Protein AF-A0A7X2IER4-F1 (afdb_monomer_lite)

Radius of gyration: 31.35 Å; chains: 1; bounding box: 51×45×92 Å

Secondary structure (DSSP, 8-state):
---PPPPHHHHHHHHSPBT-EEEHHHHHHHHT--HHHHHHHHHHHHHTTSEEEEEETTEEEEEEPP-----SS--------TT---HHHHHHHHT----TT----

Foldseek 3Di:
DDPDPDDVLRLLLVQADAPDKDFLVRSCVSVVHDSVVSVVSQVVCVVVVQWDWDDDPNTIIIHGDDPPPPPPPDPPPPDDPPPPDDPVVVVVVVPDDDDPPDDDD

Structure (mmCIF, N/CA/C/O backbone):
data_AF-A0A7X2IER4-F1
#
_entry.id   AF-A0A7X2IER4-F1
#
loop_
_atom_site.group_PDB
_atom_site.id
_atom_site.type_symbol
_atom_site.label_atom_id
_atom_site.label_alt_id
_atom_site.label_comp_id
_atom_site.label_asym_id
_atom_site.label_entity_id
_atom_site.label_seq_id
_atom_site.pdbx_PDB_ins_code
_atom_site.Cartn_x
_atom_site.Cartn_y
_atom_site.Cartn_z
_atom_site.occupancy
_atom_site.B_iso_or_equiv
_atom_site.auth_seq_id
_atom_site.auth_comp_id
_atom_site.auth_asym_id
_atom_site.auth_atom_id
_atom_site.pdbx_PDB_model_num
ATOM 1 N N . MET A 1 1 ? 16.066 -17.394 20.658 1.00 52.62 1 MET A N 1
ATOM 2 C CA . MET A 1 1 ? 15.845 -16.486 19.514 1.00 52.62 1 MET A CA 1
ATOM 3 C C . MET A 1 1 ? 14.452 -15.896 19.673 1.00 52.62 1 MET A C 1
ATOM 5 O O . MET A 1 1 ? 13.495 -16.632 19.489 1.00 52.62 1 MET A O 1
ATOM 9 N N . SER A 1 2 ? 14.322 -14.642 20.124 1.00 58.53 2 SER A N 1
ATOM 10 C CA . SER A 1 2 ? 13.004 -13.993 20.212 1.00 58.53 2 SER A CA 1
ATOM 11 C C . SER A 1 2 ? 12.517 -13.682 18.807 1.00 58.53 2 SER A C 1
ATOM 13 O O . SER A 1 2 ? 13.067 -12.803 18.146 1.00 58.53 2 SER A O 1
ATOM 15 N N . GLN A 1 3 ? 11.508 -14.415 18.350 1.00 62.75 3 GLN A N 1
ATOM 16 C CA . GLN A 1 3 ? 10.739 -14.030 17.175 1.00 62.75 3 GLN A CA 1
ATOM 17 C C . GLN A 1 3 ? 9.959 -12.774 17.565 1.00 62.75 3 GLN A C 1
ATOM 19 O O . GLN A 1 3 ? 9.056 -12.822 18.396 1.00 62.75 3 GLN A O 1
ATOM 24 N N . LYS A 1 4 ? 10.404 -11.622 17.064 1.00 72.06 4 LYS A N 1
ATOM 25 C CA . LYS A 1 4 ? 9.695 -10.358 17.239 1.00 72.06 4 LYS A CA 1
ATOM 26 C C . LYS A 1 4 ? 8.430 -10.451 16.392 1.00 72.06 4 LYS A C 1
ATOM 28 O O . LYS A 1 4 ? 8.539 -10.725 15.200 1.00 72.06 4 LYS A O 1
ATOM 33 N N . GLU A 1 5 ? 7.261 -10.282 17.004 1.00 71.88 5 GLU A N 1
ATOM 34 C CA . GLU A 1 5 ? 6.004 -10.273 16.256 1.00 71.88 5 GLU A CA 1
ATOM 35 C C . GLU A 1 5 ? 6.069 -9.201 15.157 1.00 71.88 5 GLU A C 1
ATOM 37 O O . GLU A 1 5 ? 6.517 -8.078 15.438 1.00 71.88 5 GLU A O 1
ATOM 42 N N . PRO A 1 6 ? 5.669 -9.533 13.916 1.00 75.38 6 PRO A N 1
ATOM 43 C CA . PRO A 1 6 ? 5.681 -8.576 12.827 1.00 75.38 6 PRO A CA 1
ATOM 44 C C . PRO A 1 6 ? 4.725 -7.433 13.154 1.00 75.38 6 PRO A C 1
ATOM 46 O O . PRO A 1 6 ? 3.578 -7.619 13.568 1.00 75.38 6 PRO A O 1
ATOM 49 N N . THR A 1 7 ? 5.219 -6.216 12.988 1.00 86.12 7 THR A N 1
ATOM 50 C CA . THR A 1 7 ? 4.417 -5.011 13.158 1.00 86.12 7 THR A CA 1
ATOM 51 C C . THR A 1 7 ? 3.357 -4.934 12.061 1.00 86.12 7 THR A C 1
ATOM 53 O O . THR A 1 7 ? 3.555 -5.405 10.944 1.00 86.12 7 THR A O 1
ATOM 56 N N . ILE A 1 8 ? 2.234 -4.267 12.331 1.00 85.44 8 ILE A N 1
ATOM 57 C CA . ILE A 1 8 ? 1.162 -4.086 11.331 1.00 85.44 8 ILE A CA 1
ATOM 58 C C . ILE A 1 8 ? 1.691 -3.404 10.066 1.00 85.44 8 ILE A C 1
ATOM 60 O O . ILE A 1 8 ? 1.276 -3.723 8.960 1.00 85.44 8 ILE A O 1
ATOM 64 N N . SER A 1 9 ? 2.645 -2.489 10.219 1.00 85.50 9 SER A N 1
ATOM 65 C CA . SER A 1 9 ? 3.365 -1.858 9.116 1.00 85.50 9 SER A CA 1
ATOM 66 C C . SER A 1 9 ? 4.105 -2.853 8.216 1.00 85.50 9 SER A C 1
ATOM 68 O O . SER A 1 9 ? 4.132 -2.657 7.004 1.00 85.50 9 SER A O 1
ATOM 70 N N . GLU A 1 10 ? 4.696 -3.905 8.783 1.00 86.81 10 GLU A N 1
ATOM 71 C CA . GLU A 1 10 ? 5.359 -4.967 8.016 1.00 86.81 10 GLU A CA 1
ATOM 72 C C . GLU A 1 10 ? 4.318 -5.848 7.324 1.00 86.81 10 GLU A C 1
ATOM 74 O O . GLU A 1 10 ? 4.417 -6.053 6.118 1.00 86.81 10 GLU A O 1
ATOM 79 N N . MET A 1 11 ? 3.253 -6.228 8.034 1.00 88.00 11 MET A N 1
ATOM 80 C CA . MET A 1 11 ? 2.139 -6.996 7.465 1.00 88.00 11 MET A CA 1
ATOM 81 C C . MET A 1 11 ? 1.478 -6.288 6.269 1.00 88.00 11 MET A C 1
ATOM 83 O O . MET A 1 11 ? 1.219 -6.907 5.240 1.00 88.00 11 MET A O 1
ATOM 87 N N . VAL A 1 12 ? 1.255 -4.969 6.358 1.00 87.94 12 VAL A N 1
ATOM 88 C CA . VAL A 1 12 ? 0.732 -4.160 5.239 1.00 87.94 12 VAL A CA 1
ATOM 89 C C . VAL A 1 12 ? 1.661 -4.240 4.025 1.00 87.94 12 VAL A C 1
ATOM 91 O O . VAL A 1 12 ? 1.200 -4.373 2.896 1.00 87.94 12 VAL A O 1
ATOM 94 N N . MET A 1 13 ? 2.975 -4.182 4.236 1.00 87.31 13 MET A N 1
ATOM 95 C CA . MET A 1 13 ? 3.952 -4.242 3.146 1.00 87.31 13 MET A CA 1
ATOM 96 C C . MET A 1 13 ? 4.109 -5.646 2.550 1.00 87.31 13 MET A C 1
ATOM 98 O O . MET A 1 13 ? 4.525 -5.752 1.392 1.00 87.31 13 MET A O 1
ATOM 102 N N . GLU A 1 14 ? 3.818 -6.695 3.319 1.00 88.06 14 GLU A N 1
ATOM 103 C CA . GLU A 1 14 ? 3.814 -8.089 2.864 1.00 88.06 14 GLU A CA 1
ATOM 104 C C . GLU A 1 14 ? 2.584 -8.414 2.019 1.00 88.06 14 GLU A C 1
ATOM 106 O O . GLU A 1 14 ? 2.721 -9.061 0.985 1.00 88.06 14 GLU A O 1
ATOM 111 N N . VAL A 1 15 ? 1.404 -7.921 2.410 1.00 89.38 15 VAL A N 1
ATOM 112 C CA . VAL A 1 15 ? 0.151 -8.223 1.701 1.00 89.38 15 VAL A CA 1
ATOM 113 C C . VAL A 1 15 ? -0.004 -7.438 0.395 1.00 89.38 15 VAL A C 1
ATOM 115 O O . VAL A 1 15 ? -0.729 -7.854 -0.505 1.00 89.38 15 VAL A O 1
ATOM 118 N N . MET A 1 16 ? 0.668 -6.289 0.279 1.00 89.12 16 MET A N 1
ATOM 119 C CA . MET A 1 16 ? 0.592 -5.441 -0.907 1.00 89.12 16 MET A CA 1
ATOM 120 C C . MET A 1 16 ? 1.540 -5.912 -2.010 1.00 89.12 16 MET A C 1
ATOM 122 O O . MET A 1 16 ? 2.770 -5.886 -1.861 1.00 89.12 16 MET A O 1
ATOM 126 N N . GLU A 1 17 ? 0.970 -6.209 -3.175 1.00 86.81 17 GLU A N 1
ATOM 127 C CA . GLU A 1 17 ? 1.754 -6.459 -4.377 1.00 86.81 17 GLU A CA 1
ATOM 128 C C . GLU A 1 17 ? 2.383 -5.162 -4.924 1.00 86.81 17 GLU A C 1
ATOM 130 O O . GLU A 1 17 ? 1.746 -4.099 -4.953 1.00 86.81 17 GLU A O 1
ATOM 135 N N . PRO A 1 18 ? 3.651 -5.211 -5.369 1.00 85.62 18 PRO A N 1
ATOM 136 C CA . PRO A 1 18 ? 4.301 -4.073 -6.003 1.00 85.62 18 PRO A CA 1
ATOM 137 C C . PRO A 1 18 ? 3.601 -3.707 -7.317 1.00 85.62 18 PRO A C 1
ATOM 139 O O . PRO A 1 18 ? 3.357 -4.561 -8.159 1.00 85.62 18 PRO A O 1
ATOM 142 N N . GLY A 1 19 ? 3.318 -2.418 -7.522 1.00 82.12 19 GLY A N 1
ATOM 143 C CA . GLY A 1 19 ? 2.665 -1.937 -8.745 1.00 82.12 19 GLY A CA 1
ATOM 144 C C . GLY A 1 19 ? 1.131 -1.971 -8.718 1.00 82.12 19 GLY A C 1
ATOM 145 O O . GLY A 1 19 ? 0.510 -1.275 -9.522 1.00 82.12 19 GLY A O 1
ATOM 146 N N . THR A 1 20 ? 0.512 -2.645 -7.749 1.00 88.56 20 THR A N 1
ATOM 147 C CA . THR A 1 20 ? -0.951 -2.700 -7.604 1.00 88.56 20 THR A CA 1
ATOM 148 C C . THR A 1 20 ? -1.453 -1.605 -6.659 1.00 88.56 20 THR A C 1
ATOM 150 O O . THR A 1 20 ? -0.842 -1.313 -5.628 1.00 88.56 20 THR A O 1
ATOM 153 N N . TRP A 1 21 ? -2.557 -0.953 -7.033 1.00 90.12 21 TRP A N 1
ATOM 154 C CA . TRP A 1 21 ? -3.216 0.050 -6.197 1.00 90.12 21 TRP A CA 1
ATOM 155 C C . TRP A 1 21 ? -4.263 -0.615 -5.311 1.00 90.12 21 TRP A C 1
ATOM 157 O O . TRP A 1 21 ? -5.164 -1.269 -5.824 1.00 90.12 21 TRP A O 1
ATOM 167 N N . TYR A 1 22 ? -4.176 -0.373 -4.007 1.00 92.44 22 TYR A N 1
ATOM 168 C CA . TYR A 1 22 ? -5.122 -0.870 -3.013 1.00 92.44 22 TYR A CA 1
ATOM 169 C C . TYR A 1 22 ? -5.785 0.288 -2.282 1.00 92.44 22 TYR A C 1
ATOM 171 O O . TYR A 1 22 ? -5.170 1.320 -2.009 1.00 92.44 22 TYR A O 1
ATOM 179 N N . THR A 1 23 ? -7.040 0.119 -1.912 1.00 91.69 23 THR A N 1
ATOM 180 C CA . THR A 1 23 ? -7.711 0.982 -0.946 1.00 91.69 23 THR A CA 1
ATOM 181 C C . THR A 1 23 ? -7.346 0.573 0.478 1.00 91.69 23 THR A C 1
ATOM 183 O O . THR A 1 23 ? -6.974 -0.565 0.758 1.00 91.69 23 THR A O 1
ATOM 186 N N . THR A 1 24 ? -7.476 1.505 1.424 1.00 89.31 24 THR A N 1
ATOM 187 C CA . THR A 1 24 ? -7.237 1.202 2.845 1.00 89.31 24 THR A CA 1
ATOM 188 C C . THR A 1 24 ? -8.174 0.108 3.369 1.00 89.31 24 THR A C 1
ATOM 190 O O . THR A 1 24 ? -7.783 -0.639 4.258 1.00 89.31 24 THR A O 1
ATOM 193 N N . HIS A 1 25 ? -9.389 0.001 2.822 1.00 89.31 25 HIS A N 1
ATOM 194 C CA . HIS A 1 25 ? -10.356 -1.029 3.206 1.00 89.31 25 HIS A CA 1
ATOM 195 C C . HIS A 1 25 ? -9.961 -2.410 2.682 1.00 89.31 25 HIS A C 1
ATOM 197 O O . HIS A 1 25 ? -9.956 -3.349 3.458 1.00 89.31 25 HIS A O 1
ATOM 203 N N . GLU A 1 26 ? -9.505 -2.526 1.433 1.00 91.44 26 GLU A N 1
ATOM 204 C CA . GLU A 1 26 ? -9.026 -3.814 0.905 1.00 91.44 26 GLU A CA 1
ATOM 205 C C . GLU A 1 26 ? -7.835 -4.351 1.708 1.00 91.44 26 GLU A C 1
ATOM 207 O O . GLU A 1 26 ? -7.779 -5.535 2.020 1.00 91.44 26 GLU A O 1
ATOM 212 N N . ILE A 1 27 ? -6.899 -3.483 2.108 1.00 90.69 27 ILE A N 1
ATOM 213 C CA . ILE A 1 27 ? -5.771 -3.882 2.968 1.00 90.69 27 ILE A CA 1
ATOM 214 C C . ILE A 1 27 ? -6.270 -4.344 4.346 1.00 90.69 27 ILE A C 1
ATOM 216 O O . ILE A 1 27 ? -5.737 -5.296 4.912 1.00 90.69 27 ILE A O 1
ATOM 220 N N . ALA A 1 28 ? -7.277 -3.664 4.893 1.00 90.94 28 ALA A N 1
ATOM 221 C CA . ALA A 1 28 ? -7.893 -4.013 6.168 1.00 90.94 28 ALA A CA 1
ATOM 222 C C . ALA A 1 28 ? -8.588 -5.382 6.110 1.00 90.94 28 ALA A C 1
ATOM 224 O O . ALA A 1 28 ? -8.357 -6.213 6.988 1.00 90.94 28 ALA A O 1
ATOM 225 N N . ASP A 1 29 ? -9.332 -5.642 5.035 1.00 92.19 29 ASP A N 1
ATOM 226 C CA . ASP A 1 29 ? -10.008 -6.915 4.784 1.00 92.19 29 ASP A CA 1
ATOM 227 C C . ASP A 1 29 ? -9.004 -8.063 4.615 1.00 92.19 29 ASP A C 1
ATOM 229 O O . ASP A 1 29 ? -9.172 -9.125 5.211 1.00 92.19 29 ASP A O 1
ATOM 233 N N . LEU A 1 30 ? -7.915 -7.838 3.869 1.00 90.38 30 LEU A N 1
ATOM 234 C CA . LEU A 1 30 ? -6.856 -8.834 3.665 1.00 90.38 30 LEU A CA 1
ATOM 235 C C . LEU A 1 30 ? -6.126 -9.207 4.961 1.00 90.38 30 LEU A C 1
ATOM 237 O O . LEU A 1 30 ? -5.692 -10.346 5.121 1.00 90.38 30 LEU A O 1
ATOM 241 N N . LEU A 1 31 ? -5.977 -8.252 5.880 1.00 89.44 31 LEU A N 1
ATOM 242 C CA . LEU A 1 31 ? -5.310 -8.468 7.164 1.00 89.44 31 LEU A CA 1
ATOM 243 C C . LEU A 1 31 ? -6.277 -8.894 8.279 1.00 89.44 31 LEU A C 1
ATOM 245 O O . LEU A 1 31 ? -5.821 -9.279 9.354 1.00 89.44 31 LEU A O 1
ATOM 249 N N . GLY A 1 32 ? -7.593 -8.807 8.059 1.00 89.25 32 GLY A N 1
ATOM 250 C CA . GLY A 1 32 ? -8.603 -9.021 9.099 1.00 89.25 32 GLY A CA 1
ATOM 251 C C . GLY A 1 32 ? -8.513 -8.002 10.242 1.00 89.25 32 GLY A C 1
ATOM 252 O O . GLY A 1 32 ? -8.798 -8.328 11.393 1.00 89.25 32 GLY A O 1
ATOM 253 N N . VAL A 1 33 ? -8.065 -6.777 9.948 1.00 88.75 33 VAL A N 1
ATOM 254 C CA . VAL A 1 33 ? -7.845 -5.708 10.934 1.00 88.75 33 VAL A CA 1
ATOM 255 C C . VAL A 1 33 ? -8.797 -4.553 10.656 1.00 88.75 33 VAL A C 1
ATOM 257 O O . VAL A 1 33 ? -9.141 -4.273 9.519 1.00 88.75 33 VAL A O 1
ATOM 260 N N . GLU A 1 34 ? -9.190 -3.827 11.696 1.00 88.31 34 GLU A N 1
ATOM 261 C CA . GLU A 1 34 ? -10.025 -2.638 11.558 1.00 88.31 34 GLU A CA 1
ATOM 262 C C . GLU A 1 34 ? -9.370 -1.549 10.681 1.00 88.31 34 GLU A C 1
ATOM 264 O O . GLU A 1 34 ? -8.195 -1.193 10.853 1.00 88.31 34 GLU A O 1
ATOM 269 N N . ALA A 1 35 ? -10.153 -0.978 9.760 1.00 86.25 35 ALA A N 1
ATOM 270 C CA . ALA A 1 35 ? -9.675 -0.016 8.767 1.00 86.25 35 ALA A CA 1
ATOM 271 C C . ALA A 1 35 ? -9.019 1.233 9.383 1.00 86.25 35 ALA A C 1
ATOM 273 O O . ALA A 1 35 ? -8.035 1.740 8.841 1.00 86.25 35 ALA A O 1
ATOM 274 N N . ASP A 1 36 ? -9.499 1.695 10.538 1.00 87.69 36 ASP A N 1
ATOM 275 C CA . ASP A 1 36 ? -8.937 2.850 11.249 1.00 87.69 36 ASP A CA 1
ATOM 276 C C . ASP A 1 36 ? -7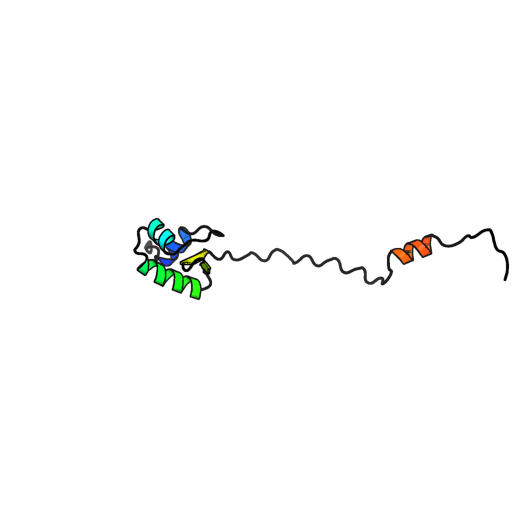.502 2.604 11.728 1.00 87.69 36 ASP A C 1
ATOM 278 O O . ASP A 1 36 ? -6.639 3.493 11.679 1.00 87.69 36 ASP A O 1
ATOM 282 N N . ARG A 1 37 ? -7.212 1.371 12.154 1.00 86.25 37 ARG A N 1
ATOM 283 C CA . ARG A 1 37 ? -5.873 0.970 12.589 1.00 86.25 37 ARG A CA 1
ATOM 284 C C . ARG A 1 37 ? -4.918 0.926 11.400 1.00 86.25 37 ARG A C 1
ATOM 286 O O . ARG A 1 37 ? -3.800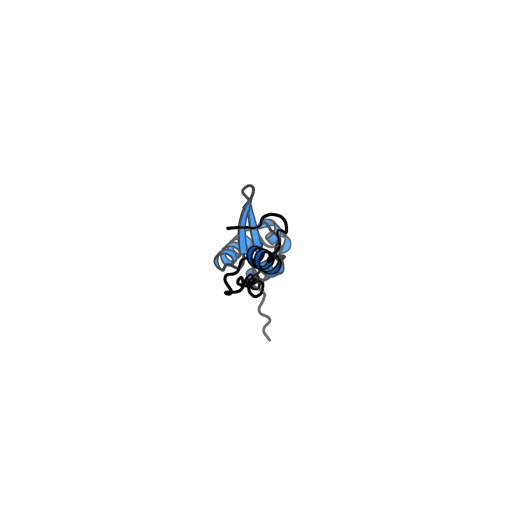 1.431 11.510 1.00 86.25 37 ARG A O 1
ATOM 293 N N . ILE A 1 38 ? -5.374 0.401 10.262 1.00 89.69 38 ILE A N 1
ATOM 294 C CA . ILE A 1 38 ? -4.607 0.380 9.009 1.00 89.69 38 ILE A CA 1
ATOM 295 C C . ILE A 1 38 ? -4.371 1.794 8.484 1.00 89.69 38 ILE A C 1
ATOM 297 O O . ILE A 1 38 ? -3.249 2.118 8.100 1.00 89.69 38 ILE A O 1
ATOM 301 N N . PHE A 1 39 ? -5.368 2.678 8.540 1.00 88.88 39 PHE A N 1
ATOM 302 C CA . PHE A 1 39 ? -5.247 4.047 8.040 1.00 88.88 39 PHE A CA 1
ATOM 303 C C . PHE A 1 39 ? -4.085 4.815 8.686 1.00 88.88 39 PHE A C 1
ATOM 305 O O . PHE A 1 39 ? -3.302 5.470 7.991 1.00 88.88 39 PHE A O 1
ATOM 312 N N . ARG A 1 40 ? -3.923 4.702 10.013 1.00 87.69 40 ARG A N 1
ATOM 313 C CA . ARG A 1 40 ? -2.806 5.338 10.734 1.00 87.69 40 ARG A CA 1
ATOM 314 C C . ARG A 1 40 ? -1.449 4.800 10.276 1.00 87.69 40 ARG A C 1
ATOM 316 O O . ARG A 1 40 ? -0.521 5.587 10.098 1.00 87.69 40 ARG A O 1
ATOM 323 N N . GLN A 1 41 ? -1.350 3.490 10.053 1.00 89.50 41 GLN A N 1
ATOM 324 C CA . GLN A 1 41 ? -0.112 2.842 9.612 1.00 89.50 41 GLN A CA 1
ATOM 325 C C . GLN A 1 41 ? 0.226 3.183 8.162 1.00 89.50 41 GLN A C 1
ATOM 327 O O . GLN A 1 41 ? 1.359 3.543 7.860 1.00 89.50 41 GLN A O 1
ATOM 332 N N . VAL A 1 42 ? -0.768 3.175 7.276 1.00 88.69 42 VAL A N 1
ATOM 333 C CA . VAL A 1 42 ? -0.618 3.589 5.877 1.00 88.69 42 VAL A CA 1
ATOM 334 C C . VAL A 1 42 ? -0.131 5.037 5.790 1.00 88.69 42 VAL A C 1
ATOM 336 O O . VAL A 1 42 ? 0.792 5.328 5.034 1.00 88.69 42 VAL A O 1
ATOM 339 N N . LYS A 1 43 ? -0.679 5.942 6.611 1.00 88.81 43 LYS A N 1
ATOM 340 C CA . LYS A 1 43 ? -0.234 7.342 6.666 1.00 88.81 43 LYS A CA 1
ATOM 341 C C . LYS A 1 43 ? 1.212 7.482 7.163 1.00 88.81 43 LYS A C 1
ATOM 343 O O . LYS A 1 43 ? 1.930 8.358 6.684 1.00 88.81 43 LYS A O 1
ATOM 348 N N . ALA A 1 44 ? 1.645 6.636 8.100 1.00 88.94 44 ALA A N 1
ATOM 349 C CA . ALA A 1 44 ? 3.038 6.593 8.547 1.00 88.94 44 ALA A CA 1
ATOM 350 C C . ALA A 1 44 ? 3.973 6.079 7.435 1.00 88.94 44 ALA A C 1
ATOM 352 O O . ALA A 1 44 ? 4.970 6.724 7.130 1.00 88.94 44 ALA A O 1
ATOM 353 N N . LEU A 1 45 ? 3.601 4.991 6.754 1.00 88.31 45 LEU A N 1
ATOM 354 C CA . LEU A 1 45 ? 4.369 4.415 5.643 1.00 88.31 45 LEU A CA 1
ATOM 355 C C . LEU A 1 45 ? 4.479 5.353 4.427 1.00 88.31 45 LEU A C 1
ATOM 357 O O . LEU A 1 45 ? 5.492 5.355 3.728 1.00 88.31 45 LEU A O 1
ATOM 361 N N . GLU A 1 46 ? 3.450 6.160 4.174 1.00 87.69 46 GLU A N 1
ATOM 362 C CA . GLU A 1 46 ? 3.467 7.209 3.150 1.00 87.69 46 GLU A CA 1
ATOM 363 C C . GLU A 1 46 ? 4.439 8.339 3.521 1.00 87.69 46 GLU A C 1
A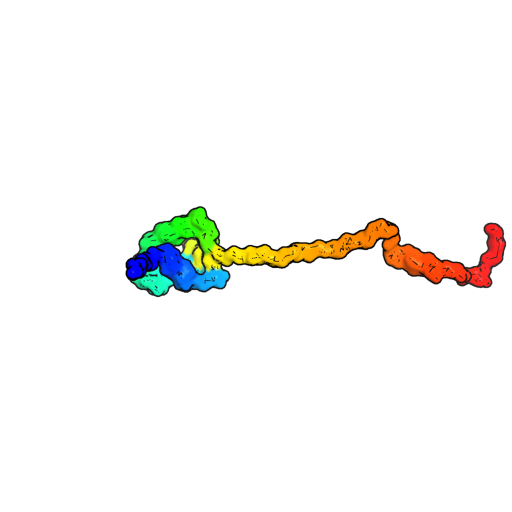TOM 365 O O . GLU A 1 46 ? 5.221 8.779 2.679 1.00 87.69 46 GLU A O 1
ATOM 370 N N . LYS A 1 47 ? 4.465 8.756 4.797 1.00 87.88 47 LYS A N 1
ATOM 371 C CA . LYS A 1 47 ? 5.442 9.735 5.306 1.00 87.88 47 LYS A CA 1
ATOM 372 C C . LYS A 1 47 ? 6.879 9.216 5.188 1.00 87.88 47 LYS A C 1
ATOM 374 O O . LYS A 1 47 ? 7.775 9.978 4.834 1.00 87.88 47 LYS A O 1
ATOM 379 N N . ASP A 1 48 ? 7.071 7.918 5.399 1.00 86.50 48 ASP A N 1
ATOM 380 C CA . ASP A 1 48 ? 8.356 7.230 5.238 1.00 86.50 48 ASP A CA 1
ATOM 381 C C . ASP A 1 48 ? 8.711 6.938 3.767 1.00 86.50 48 ASP A C 1
ATOM 383 O O . ASP A 1 48 ? 9.671 6.219 3.489 1.00 86.50 48 ASP A O 1
ATOM 387 N N . CYS A 1 49 ? 7.951 7.476 2.803 1.00 83.56 49 CYS A N 1
ATOM 388 C CA . CYS A 1 49 ? 8.173 7.307 1.365 1.00 83.56 49 CYS A CA 1
ATOM 389 C C . CYS A 1 49 ? 8.121 5.850 0.862 1.00 83.56 49 CYS A C 1
ATOM 391 O O . CYS A 1 49 ? 8.584 5.583 -0.252 1.00 83.56 49 CYS A O 1
ATOM 393 N N . LYS A 1 50 ? 7.559 4.913 1.640 1.00 85.75 50 LYS A N 1
ATOM 394 C CA . LYS A 1 50 ? 7.423 3.490 1.270 1.00 85.75 50 LYS A CA 1
ATOM 395 C C . LYS A 1 50 ? 6.182 3.212 0.422 1.00 85.75 50 LYS A C 1
ATOM 397 O O . LYS A 1 50 ? 6.160 2.240 -0.332 1.00 85.75 50 LYS A O 1
ATOM 402 N N . LEU A 1 51 ? 5.165 4.063 0.533 1.00 89.50 51 LEU A N 1
ATOM 403 C CA . LEU A 1 51 ? 3.921 3.978 -0.228 1.00 89.50 51 LEU A CA 1
ATOM 404 C C . LEU A 1 51 ? 3.712 5.245 -1.060 1.00 89.50 51 LEU A C 1
ATOM 406 O O . LEU A 1 51 ? 4.018 6.347 -0.611 1.00 89.50 51 LEU A O 1
ATOM 410 N N . ASN A 1 52 ? 3.141 5.080 -2.250 1.00 88.19 52 ASN A N 1
ATOM 411 C CA . ASN A 1 52 ? 2.610 6.170 -3.059 1.00 88.19 52 ASN A CA 1
ATOM 412 C C . ASN A 1 52 ? 1.113 6.307 -2.776 1.00 88.19 52 ASN A C 1
ATOM 414 O O . ASN A 1 52 ? 0.371 5.343 -2.958 1.00 88.19 52 ASN A O 1
ATOM 418 N N . GLY A 1 53 ? 0.668 7.488 -2.351 1.00 89.12 53 GLY A N 1
ATOM 419 C CA . GLY A 1 53 ? -0.747 7.799 -2.155 1.00 89.12 53 GLY A CA 1
ATOM 420 C C . GLY A 1 53 ? -1.350 8.519 -3.361 1.00 89.12 53 GLY A C 1
ATOM 421 O O . GLY A 1 53 ? -0.735 9.418 -3.932 1.00 89.12 53 GLY A O 1
ATOM 422 N N . ARG A 1 54 ? -2.578 8.156 -3.740 1.00 88.94 54 ARG A N 1
ATOM 423 C CA . ARG A 1 54 ? -3.383 8.884 -4.730 1.00 88.94 54 ARG A CA 1
ATOM 424 C C . ARG A 1 54 ? -4.849 8.883 -4.314 1.00 88.94 54 ARG A C 1
ATOM 426 O O . ARG A 1 54 ? -5.354 7.888 -3.807 1.00 88.94 54 ARG A O 1
ATOM 433 N N . ASN A 1 55 ? -5.549 9.983 -4.572 1.00 89.06 55 ASN A N 1
ATOM 434 C CA . ASN A 1 55 ? -7.003 10.027 -4.437 1.00 89.06 55 ASN A CA 1
ATOM 435 C C . ASN A 1 55 ? -7.659 9.687 -5.780 1.00 89.06 55 ASN A C 1
ATOM 437 O O . ASN A 1 55 ? -7.316 10.279 -6.805 1.00 89.06 55 ASN A O 1
ATOM 441 N N . TYR A 1 56 ? -8.606 8.752 -5.771 1.00 86.12 56 TYR A N 1
ATOM 442 C CA . TYR A 1 56 ? -9.391 8.352 -6.937 1.00 86.12 56 TYR A CA 1
ATOM 443 C C . TYR A 1 56 ? -10.857 8.180 -6.533 1.00 86.12 56 TYR A C 1
ATOM 445 O O . TYR A 1 56 ? -11.155 7.464 -5.580 1.00 86.12 56 TYR A O 1
ATOM 453 N N . ASN A 1 57 ? -11.775 8.872 -7.218 1.00 87.25 57 ASN A N 1
ATOM 454 C CA . ASN A 1 57 ? -13.217 8.870 -6.920 1.0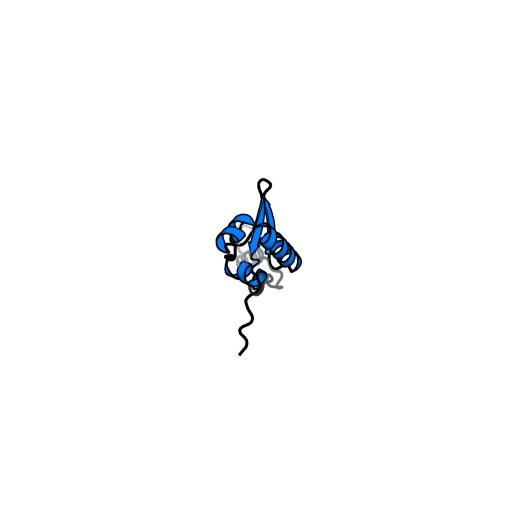0 87.25 57 ASN A CA 1
ATOM 455 C C . ASN A 1 57 ? -13.549 9.085 -5.426 1.00 87.25 57 ASN A C 1
ATOM 457 O O . ASN A 1 57 ? -14.385 8.390 -4.854 1.00 87.25 57 ASN A O 1
ATOM 461 N N . GLY A 1 58 ? -12.849 10.016 -4.767 1.00 85.12 58 GLY A N 1
ATOM 462 C CA . GLY A 1 58 ? -13.037 10.319 -3.340 1.00 85.12 58 GLY A CA 1
ATOM 463 C C . GLY A 1 58 ? -12.459 9.281 -2.370 1.00 85.12 58 GLY A C 1
ATOM 464 O O . GLY A 1 58 ? -12.540 9.474 -1.161 1.00 85.12 58 GLY A O 1
ATOM 465 N N . ARG A 1 59 ? -11.840 8.204 -2.869 1.00 83.50 59 ARG A N 1
ATOM 466 C CA . ARG A 1 59 ? -11.177 7.175 -2.062 1.00 83.50 59 ARG A CA 1
ATOM 467 C C . ARG A 1 59 ? -9.666 7.349 -2.100 1.00 83.50 59 ARG A C 1
ATOM 469 O O . ARG A 1 59 ? -9.092 7.678 -3.140 1.00 83.50 59 ARG A O 1
ATOM 476 N N . LYS A 1 60 ? -9.017 7.092 -0.965 1.00 84.88 60 LYS A N 1
ATOM 477 C CA . LYS A 1 60 ? -7.559 7.056 -0.877 1.00 84.88 60 LYS A CA 1
ATOM 478 C C . LYS A 1 60 ? -7.061 5.680 -1.306 1.00 84.88 60 LYS A C 1
ATOM 480 O O . LYS A 1 60 ? -7.395 4.672 -0.685 1.00 84.88 60 LYS A O 1
ATOM 485 N N . MET A 1 61 ? -6.268 5.666 -2.365 1.00 90.94 61 MET A N 1
ATOM 486 C CA . MET A 1 61 ? -5.568 4.491 -2.858 1.00 90.94 61 MET A CA 1
ATOM 487 C C . MET A 1 61 ? -4.086 4.615 -2.535 1.00 90.94 61 MET A C 1
ATOM 489 O O . MET A 1 61 ? -3.512 5.707 -2.568 1.00 90.94 61 MET A O 1
ATOM 493 N N . VAL A 1 62 ? -3.469 3.485 -2.232 1.00 91.56 62 VAL A N 1
ATOM 494 C CA . VAL A 1 62 ? -2.050 3.376 -1.941 1.00 91.56 62 VAL A CA 1
ATOM 495 C C . VAL A 1 62 ? -1.424 2.254 -2.745 1.00 91.56 62 VAL A C 1
ATOM 497 O O . VAL A 1 62 ? -2.031 1.213 -2.978 1.00 91.56 62 VAL A O 1
ATOM 500 N N . GLN A 1 63 ? -0.196 2.483 -3.178 1.00 91.75 63 GLN A N 1
ATOM 501 C CA . GLN A 1 63 ? 0.597 1.528 -3.934 1.00 91.75 63 GLN A CA 1
ATOM 502 C C . GLN A 1 63 ? 1.958 1.390 -3.265 1.00 91.75 63 GLN A C 1
ATOM 504 O O . GLN A 1 63 ? 2.565 2.383 -2.854 1.00 91.75 63 GLN A O 1
ATOM 509 N N . LYS A 1 64 ? 2.463 0.160 -3.183 1.00 90.31 64 LYS A N 1
ATOM 510 C CA . LYS A 1 64 ? 3.814 -0.107 -2.691 1.00 90.31 64 LYS A CA 1
ATOM 511 C C . LYS A 1 64 ? 4.842 0.516 -3.631 1.00 90.31 64 LYS A C 1
ATOM 513 O O . LYS A 1 64 ? 4.861 0.214 -4.826 1.00 90.31 64 LYS A O 1
ATOM 518 N N . ARG A 1 65 ? 5.704 1.387 -3.099 1.00 82.44 65 ARG A N 1
ATOM 519 C CA . ARG A 1 65 ? 6.765 2.009 -3.889 1.00 82.44 65 ARG A CA 1
ATOM 520 C C . ARG A 1 65 ? 7.855 0.976 -4.136 1.00 82.44 65 ARG A C 1
ATOM 522 O O . ARG A 1 65 ? 8.506 0.506 -3.207 1.00 82.44 65 ARG A O 1
ATOM 529 N N . VAL A 1 66 ? 8.067 0.639 -5.400 1.00 74.12 66 VAL A N 1
ATOM 530 C CA . VAL A 1 66 ? 9.232 -0.140 -5.815 1.00 74.12 66 VAL A CA 1
ATOM 531 C C . VAL A 1 66 ? 10.369 0.8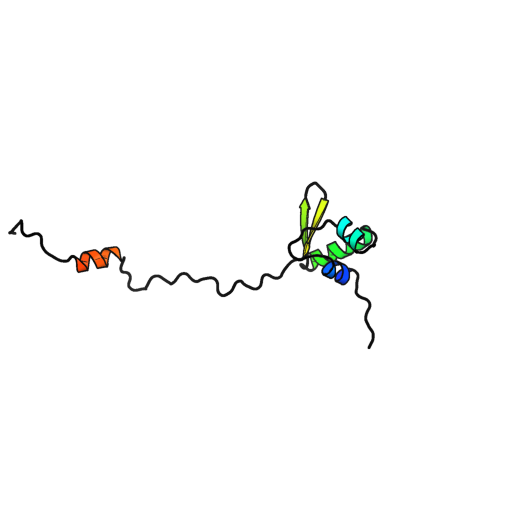48 -6.020 1.00 74.12 66 VAL A C 1
ATOM 533 O O . VAL A 1 66 ? 10.225 1.816 -6.770 1.00 74.12 66 VAL A O 1
ATOM 536 N N . ALA A 1 67 ? 11.494 0.639 -5.337 1.00 65.69 67 ALA A N 1
ATOM 537 C CA . ALA A 1 67 ? 12.721 1.319 -5.711 1.00 65.69 67 ALA A CA 1
ATOM 538 C C . ALA A 1 67 ? 13.051 0.863 -7.135 1.00 65.69 67 ALA A C 1
ATOM 540 O O . ALA A 1 67 ? 13.457 -0.280 -7.338 1.00 65.69 67 ALA A O 1
ATOM 541 N N . HIS A 1 68 ? 12.810 1.718 -8.131 1.00 57.69 68 HIS A N 1
ATOM 542 C CA . HIS A 1 68 ? 13.334 1.471 -9.464 1.00 57.69 68 HIS A CA 1
ATOM 543 C C 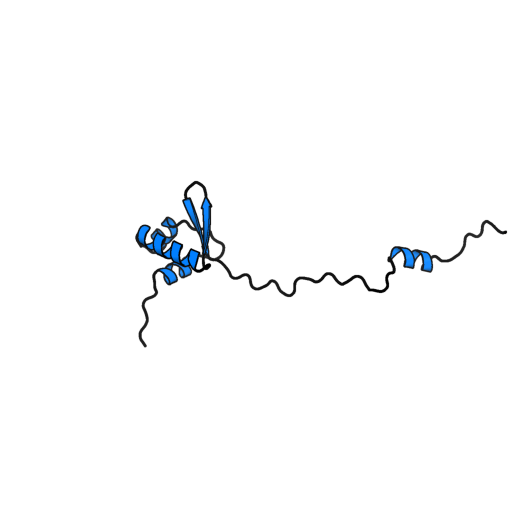. HIS A 1 68 ? 14.848 1.349 -9.309 1.00 57.69 68 HIS A C 1
ATOM 545 O O . HIS A 1 68 ? 15.517 2.326 -8.966 1.00 57.69 68 HIS A O 1
ATOM 551 N N . ALA A 1 69 ? 15.381 0.144 -9.522 1.00 54.22 69 ALA A N 1
ATOM 552 C CA . ALA A 1 69 ? 16.795 -0.001 -9.803 1.00 54.22 69 ALA A CA 1
ATOM 553 C C . ALA A 1 69 ? 17.087 0.959 -10.959 1.00 54.22 69 ALA A C 1
ATOM 555 O O . ALA A 1 69 ? 16.377 0.933 -11.969 1.00 54.22 69 ALA A O 1
ATOM 556 N N . VAL A 1 70 ? 18.045 1.867 -10.759 1.00 54.59 70 VAL A N 1
ATOM 557 C CA . VAL A 1 70 ? 18.485 2.819 -11.783 1.00 54.59 70 VAL A CA 1
ATOM 558 C C . VAL A 1 70 ? 18.687 2.016 -13.062 1.00 54.59 70 VAL A C 1
ATOM 560 O O . VAL A 1 70 ? 19.453 1.053 -13.060 1.00 54.59 70 VAL A O 1
ATOM 563 N N . ALA A 1 71 ? 17.902 2.330 -14.092 1.00 54.94 71 ALA A N 1
ATOM 564 C CA . ALA A 1 71 ? 17.830 1.561 -15.325 1.00 54.94 71 ALA A CA 1
ATOM 565 C C . ALA A 1 71 ? 19.154 1.678 -16.091 1.00 54.94 71 ALA A C 1
ATOM 567 O O . ALA A 1 71 ? 19.262 2.478 -17.010 1.00 54.94 71 ALA A O 1
ATOM 568 N N . GLY A 1 72 ? 20.165 0.913 -15.669 1.00 62.09 72 GLY A N 1
ATOM 569 C CA . GLY A 1 72 ? 21.511 0.920 -16.232 1.00 62.09 72 GLY A CA 1
ATOM 570 C C . GLY A 1 72 ? 22.139 2.318 -16.336 1.00 62.09 72 GLY A C 1
ATOM 571 O O . GLY A 1 72 ? 21.604 3.308 -15.831 1.00 62.09 72 GLY A O 1
ATOM 572 N N . PRO A 1 73 ? 23.302 2.439 -16.992 1.00 62.94 73 PRO A N 1
ATOM 573 C CA . PRO A 1 73 ? 23.703 3.728 -17.525 1.00 62.94 73 PRO A CA 1
ATOM 574 C C . PRO A 1 73 ? 22.616 4.170 -18.509 1.00 62.94 73 PRO A C 1
ATOM 576 O O . PRO A 1 73 ? 22.285 3.428 -19.438 1.00 62.94 73 PRO A O 1
ATOM 579 N N . ALA A 1 74 ? 22.057 5.366 -18.301 1.00 60.28 74 ALA A N 1
ATOM 580 C CA . ALA A 1 74 ? 21.254 6.028 -19.319 1.00 60.28 74 ALA A CA 1
ATOM 581 C C . ALA A 1 74 ? 22.022 5.908 -20.636 1.00 60.28 74 ALA A C 1
ATOM 583 O O . ALA A 1 74 ? 23.201 6.266 -20.671 1.00 60.28 74 ALA A O 1
ATOM 584 N N . TYR A 1 75 ? 21.396 5.331 -21.665 1.00 53.41 75 TYR A N 1
ATOM 585 C CA . TYR A 1 75 ? 21.990 5.238 -22.991 1.00 53.41 75 TYR A CA 1
ATOM 586 C C . TYR A 1 75 ? 22.464 6.639 -23.377 1.00 53.41 75 TYR A C 1
ATOM 588 O O . TYR A 1 75 ? 21.660 7.513 -23.699 1.00 53.41 75 TYR A O 1
ATOM 596 N N . LEU A 1 76 ? 23.771 6.869 -23.256 1.00 61.34 76 LEU A N 1
ATOM 597 C CA . LEU A 1 76 ? 24.418 8.033 -23.818 1.00 61.34 76 LEU A CA 1
ATOM 598 C C . LEU A 1 76 ? 24.356 7.771 -25.317 1.00 61.34 76 LEU A C 1
ATOM 600 O O . LEU A 1 76 ? 25.006 6.821 -25.769 1.00 61.34 76 LEU A O 1
ATOM 604 N N . PRO A 1 77 ? 23.555 8.529 -26.090 1.00 61.56 77 PRO A N 1
ATOM 605 C CA . PRO A 1 77 ? 23.636 8.413 -27.532 1.00 61.56 77 PRO A CA 1
ATOM 606 C C . PRO A 1 77 ? 25.108 8.591 -27.903 1.00 61.56 77 PRO A C 1
ATOM 608 O O . PRO A 1 77 ? 25.757 9.474 -27.326 1.00 61.56 77 PRO A O 1
ATOM 611 N N . PRO A 1 78 ? 25.664 7.745 -28.791 1.00 60.06 78 PRO A N 1
ATOM 612 C CA . PRO A 1 78 ? 27.045 7.891 -29.205 1.00 60.06 78 PRO A CA 1
ATOM 613 C C . PRO A 1 78 ? 27.221 9.340 -29.638 1.00 60.06 78 PRO A C 1
ATOM 615 O O . PRO A 1 78 ? 26.523 9.816 -30.539 1.00 60.06 78 PRO A O 1
ATOM 618 N N . LEU A 1 79 ? 28.086 10.060 -28.916 1.00 60.72 79 LEU A N 1
ATOM 619 C CA . LEU A 1 79 ? 28.498 11.399 -29.292 1.00 60.72 79 LEU A CA 1
ATOM 620 C C . LEU A 1 79 ? 28.899 11.283 -30.756 1.00 60.72 79 LEU A C 1
ATOM 622 O O . LEU A 1 79 ? 29.803 10.511 -31.086 1.00 60.72 79 LEU A O 1
ATOM 626 N N . LYS A 1 80 ? 28.156 11.975 -31.629 1.00 60.28 80 LYS A N 1
ATOM 627 C CA . LYS A 1 80 ? 28.500 12.102 -33.046 1.00 60.28 80 LYS A CA 1
ATOM 628 C C . LYS A 1 80 ? 30.015 12.307 -33.116 1.00 60.28 80 LYS A C 1
ATOM 630 O O . LYS A 1 80 ? 30.519 13.105 -32.318 1.00 60.28 80 LYS A O 1
ATOM 635 N N . PRO A 1 81 ? 30.745 11.587 -33.982 1.00 52.59 81 PRO A N 1
ATOM 636 C CA . PRO A 1 81 ? 32.188 11.712 -34.009 1.00 52.59 81 PRO A CA 1
ATOM 637 C C . PRO A 1 81 ? 32.552 13.193 -34.141 1.00 52.59 81 PRO A C 1
ATOM 639 O O . PRO A 1 81 ? 32.039 13.902 -35.007 1.00 52.59 81 PRO A O 1
ATOM 642 N N . LEU A 1 82 ? 33.442 13.645 -33.256 1.00 55.78 82 LEU A N 1
ATOM 643 C CA . LEU A 1 82 ? 34.073 14.972 -33.212 1.00 55.78 82 LEU A CA 1
ATOM 644 C C . LEU A 1 82 ? 34.864 15.312 -34.493 1.00 55.78 82 LEU A C 1
ATOM 646 O O . LEU A 1 82 ? 35.661 16.241 -34.504 1.00 55.78 82 LEU A O 1
ATOM 650 N N . THR A 1 83 ? 34.669 14.565 -35.578 1.00 54.31 83 THR A N 1
ATOM 651 C CA . THR A 1 83 ? 35.279 14.822 -36.876 1.00 54.31 83 THR A CA 1
ATOM 652 C C . THR A 1 83 ? 34.548 15.915 -37.649 1.00 54.31 83 THR A C 1
ATOM 654 O O . THR A 1 83 ? 35.072 16.361 -38.657 1.00 54.31 83 THR A O 1
ATOM 657 N N . GLY A 1 84 ? 33.379 16.390 -37.197 1.00 50.94 84 GLY A N 1
ATOM 658 C CA . GLY A 1 84 ? 32.726 17.577 -37.768 1.00 50.94 84 GLY A CA 1
ATOM 659 C C . GLY A 1 84 ? 32.238 17.425 -39.214 1.00 50.94 84 GLY A C 1
ATOM 660 O O . GLY A 1 84 ? 31.739 18.390 -39.784 1.00 50.94 84 GLY A O 1
ATOM 661 N N . TYR A 1 85 ? 32.340 16.234 -39.804 1.00 55.91 85 TYR A N 1
ATOM 662 C CA . TYR A 1 85 ? 31.905 15.983 -41.171 1.00 55.91 85 TYR A CA 1
ATOM 663 C C . TYR A 1 85 ? 30.523 15.338 -41.188 1.00 55.91 85 TYR A C 1
ATOM 665 O O . TYR A 1 85 ? 30.311 14.232 -40.690 1.00 55.91 85 TYR A O 1
ATOM 673 N N . ASP A 1 86 ? 29.583 16.065 -41.784 1.00 59.03 86 ASP A N 1
ATOM 674 C CA . ASP A 1 86 ? 28.273 15.565 -42.170 1.00 59.03 86 ASP A CA 1
ATOM 675 C C . ASP A 1 86 ? 28.459 14.413 -43.184 1.00 59.03 86 ASP A C 1
ATOM 677 O O . ASP A 1 86 ? 29.189 14.590 -44.167 1.00 59.03 86 ASP A O 1
ATOM 681 N N . PRO A 1 87 ? 27.849 13.230 -42.992 1.00 56.50 87 PRO A N 1
ATOM 682 C CA . PRO A 1 87 ? 27.996 12.101 -43.914 1.00 56.50 87 PRO A CA 1
ATOM 683 C C . PRO A 1 87 ? 27.568 12.432 -45.355 1.00 56.50 87 PRO A C 1
ATOM 685 O O . PRO A 1 87 ? 28.065 11.806 -46.293 1.00 56.50 87 PRO A O 1
ATOM 688 N N . GLY A 1 88 ? 26.731 13.458 -45.564 1.00 59.16 88 GLY A N 1
ATOM 689 C CA . GLY A 1 88 ? 26.418 13.970 -46.901 1.00 59.16 88 GLY A CA 1
ATOM 690 C C . GLY A 1 88 ? 27.593 14.675 -47.599 1.00 59.16 88 GLY A C 1
ATOM 691 O O . GLY A 1 88 ? 27.662 14.687 -48.829 1.00 59.16 88 GLY A O 1
ATOM 692 N N . GLN A 1 89 ? 28.550 15.238 -46.850 1.00 57.03 89 GLN A N 1
ATOM 693 C CA . GLN A 1 89 ? 29.755 15.854 -47.424 1.00 57.03 89 GLN A CA 1
ATOM 694 C C . GLN A 1 89 ? 30.788 14.819 -47.875 1.00 57.03 89 GLN A C 1
ATOM 696 O O . GLN A 1 89 ? 31.466 15.040 -48.876 1.00 57.03 89 GLN A O 1
ATOM 701 N N . LEU A 1 90 ? 30.882 13.681 -47.184 1.00 54.03 90 LEU A N 1
ATOM 702 C CA . LEU A 1 90 ? 31.812 12.605 -47.540 1.00 54.03 90 LEU A CA 1
ATOM 703 C C . LEU A 1 90 ? 31.413 11.944 -48.870 1.00 54.03 90 LEU A C 1
ATOM 705 O O . LEU A 1 90 ? 32.274 11.715 -49.713 1.00 54.03 90 LEU A O 1
ATOM 709 N N . MET A 1 91 ? 30.108 11.758 -49.119 1.00 53.81 91 MET A N 1
ATOM 710 C CA . MET A 1 91 ? 29.616 11.295 -50.426 1.00 53.81 91 MET A CA 1
ATOM 711 C C . MET A 1 91 ? 29.929 12.285 -51.558 1.00 53.81 91 MET A C 1
ATOM 713 O O . MET A 1 91 ? 30.395 11.857 -52.608 1.00 53.81 91 MET A O 1
ATOM 717 N N . ARG A 1 92 ? 29.796 13.605 -51.340 1.00 56.34 92 ARG A N 1
ATOM 718 C CA . ARG A 1 92 ? 30.192 14.621 -52.344 1.00 56.34 92 ARG A CA 1
ATOM 719 C C . ARG A 1 92 ? 31.690 14.644 -52.646 1.00 56.34 92 ARG A C 1
ATOM 721 O O . ARG A 1 92 ? 32.070 15.016 -53.751 1.00 56.34 92 ARG A O 1
ATOM 728 N N . LEU A 1 93 ? 32.533 14.286 -51.677 1.00 55.19 93 LEU A N 1
ATOM 729 C CA . LEU A 1 93 ? 33.984 14.202 -51.863 1.00 55.19 93 LEU A CA 1
ATOM 730 C C . LEU A 1 93 ? 34.389 12.914 -52.594 1.00 55.19 93 LEU A C 1
ATOM 732 O O . LEU A 1 93 ? 35.296 12.942 -53.424 1.00 55.19 93 LEU A O 1
ATOM 736 N N . CYS A 1 94 ? 33.698 11.802 -52.324 1.00 54.78 94 CYS A N 1
ATOM 737 C CA . CYS A 1 94 ? 33.905 10.530 -53.020 1.00 54.78 94 CYS A CA 1
ATOM 738 C C . CYS A 1 94 ? 33.342 10.527 -54.452 1.00 54.78 94 CYS A C 1
ATOM 740 O O . CYS A 1 94 ? 33.885 9.834 -55.306 1.00 54.78 94 CYS A O 1
ATOM 742 N N . GLU A 1 95 ? 32.318 11.335 -54.744 1.00 52.91 95 GLU A N 1
ATOM 743 C CA . GLU A 1 95 ? 31.800 11.581 -56.103 1.00 52.91 95 GLU A CA 1
ATOM 744 C C . GLU A 1 95 ? 32.563 12.692 -56.847 1.00 52.91 95 GLU A C 1
ATOM 746 O O . GLU A 1 95 ? 32.079 13.262 -57.829 1.00 52.91 95 GLU A O 1
ATOM 751 N N . GLY A 1 96 ? 33.778 13.015 -56.395 1.00 49.34 96 GLY A N 1
ATOM 752 C CA . GLY A 1 96 ? 34.650 13.948 -57.083 1.00 49.34 96 GLY A CA 1
ATOM 753 C C . GLY A 1 96 ? 34.804 13.601 -58.569 1.00 49.34 96 GLY A C 1
ATOM 754 O O . GLY A 1 96 ? 35.326 12.551 -58.935 1.00 49.34 96 GLY A O 1
ATOM 755 N N . SER A 1 97 ? 34.460 14.575 -59.413 1.00 52.78 97 SER A N 1
ATOM 756 C CA . SER A 1 97 ? 34.966 14.779 -60.777 1.00 52.78 97 SER A CA 1
ATOM 757 C C . SER A 1 97 ? 34.491 13.828 -61.894 1.00 52.78 97 SER A C 1
ATOM 759 O O . SER A 1 97 ? 35.063 12.770 -62.130 1.00 52.78 97 SER A O 1
ATOM 761 N N . ARG A 1 98 ? 33.527 14.305 -62.703 1.00 48.59 98 ARG A N 1
ATOM 762 C CA . ARG A 1 98 ? 33.627 14.457 -64.178 1.00 48.59 98 ARG A CA 1
ATOM 763 C C . ARG A 1 98 ? 32.271 14.861 -64.771 1.00 48.59 98 ARG A C 1
ATOM 765 O O . ARG A 1 98 ? 31.398 14.023 -64.947 1.00 48.59 98 ARG A O 1
ATOM 772 N N . ASN A 1 99 ? 32.137 16.123 -65.181 1.00 45.31 99 ASN A N 1
ATOM 773 C CA . ASN A 1 99 ? 31.208 16.485 -66.253 1.00 45.31 99 ASN A CA 1
ATOM 774 C C . ASN A 1 99 ? 32.012 16.534 -67.565 1.00 45.31 99 ASN A C 1
ATOM 776 O O . ASN A 1 99 ? 32.788 17.468 -67.754 1.00 45.31 99 ASN A O 1
ATOM 780 N N . PRO A 1 100 ? 31.868 15.562 -68.484 1.00 49.50 100 PRO A N 1
ATOM 781 C CA . PRO A 1 100 ? 32.609 15.533 -69.748 1.00 49.50 100 PRO A CA 1
ATOM 782 C C . PRO A 1 100 ? 32.068 16.505 -70.821 1.00 49.50 100 PRO A C 1
ATOM 784 O O . PRO A 1 100 ? 32.344 16.307 -72.000 1.00 49.50 100 PRO A O 1
ATOM 787 N N . LYS A 1 101 ? 31.268 17.525 -70.466 1.00 45.91 101 LYS A N 1
ATOM 788 C CA . LYS A 1 101 ? 30.484 18.306 -71.448 1.00 45.91 101 LYS A CA 1
ATOM 789 C C . LYS A 1 101 ? 30.745 19.811 -71.551 1.00 45.91 101 LYS A C 1
ATOM 791 O O . LYS A 1 101 ? 30.175 20.424 -72.445 1.00 45.91 101 LYS A O 1
ATOM 796 N N . THR A 1 102 ? 31.616 20.412 -70.749 1.00 45.88 102 THR A N 1
ATOM 797 C CA . THR A 1 102 ? 31.940 21.845 -70.897 1.00 45.88 102 THR A CA 1
ATOM 798 C C . THR A 1 102 ? 33.414 22.087 -70.603 1.00 45.88 102 THR A C 1
ATOM 800 O O . THR A 1 102 ? 33.828 22.079 -69.446 1.00 45.88 102 THR A O 1
ATOM 803 N N . GLY A 1 103 ? 34.208 22.245 -71.665 1.00 41.25 103 GLY A N 1
ATOM 804 C CA . GLY A 1 103 ? 35.550 22.816 -71.587 1.00 41.25 103 GLY A CA 1
ATOM 805 C C . GLY A 1 103 ? 35.505 24.342 -71.469 1.00 41.25 103 GLY A C 1
ATOM 806 O O . GLY A 1 103 ? 34.558 24.949 -71.961 1.00 41.25 103 GLY A O 1
ATOM 807 N N . MET A 1 104 ? 36.571 24.906 -70.880 1.00 33.97 104 MET A N 1
ATOM 808 C CA . MET A 1 104 ? 36.882 26.342 -70.716 1.00 33.97 104 MET A CA 1
ATOM 809 C C . MET A 1 104 ? 35.878 27.124 -69.842 1.00 33.97 104 MET A C 1
ATOM 811 O O . MET A 1 104 ? 34.678 26.888 -69.893 1.00 33.97 104 MET A O 1
ATOM 815 N N . THR A 1 105 ? 36.284 28.042 -68.969 1.00 42.25 105 THR A N 1
ATOM 816 C CA . THR A 1 105 ? 37.497 28.881 -68.855 1.00 42.25 105 THR A CA 1
ATOM 817 C C . THR A 1 105 ? 38.041 28.905 -67.435 1.00 42.25 105 THR A C 1
ATOM 819 O O . THR A 1 105 ? 37.198 28.939 -66.510 1.00 42.25 105 THR A O 1
#

pLDDT: mean 74.11, std 16.89, range [33.97, 92.44]

Sequence (105 aa):
MSQKEPTISEMVMEVMEPGTWYTTHEIADLLGVEADRIFRQVKALEKDCKLNGRNYNGRKMVQKRVAHAVAGPAYLPPLKPLTGYDPGQLMRLCEGSRNPKTGMT